Protein AF-A0A4Q3UUV9-F1 (afdb_monomer)

Mean predicted aligned error: 13.99 Å

Foldseek 3Di:
DDDDDDDDDDDDDDDDDDDDDPPDPPCPVQQDWFAFAKDKDKQAAADPPDPLLASSLFQKKKKWQQLWASRRHIQIDIGGDDPVGRHIDMDMDTRHGTTGQPGFKMKMWTANDHPNDHDTSDMDMFTWHRDPSHTCSVDPDDDDDDD

Sequence (147 aa):
MRAFFLLIVAMALILSGCGGGGGGGGGSTPPTTVDGATFEVVWPARTRAGIDHGLTSAQSLSVRLIKADAQGADIIVQVDRDAARDEAYTSTHRIAEPVLVSFNALTATFYAEPSGGGAIVGTASASVNVANGKLNLASLVINGK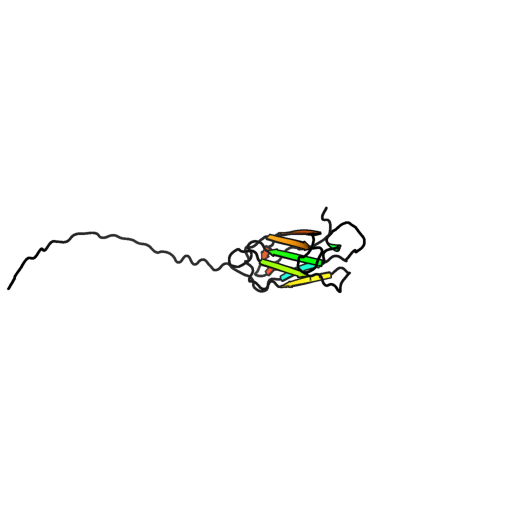VK

Radius of gyration: 30.29 Å; Cα contacts (8 Å, |Δi|>4): 276; chains: 1; bounding box: 105×33×63 Å

Structure (mmCIF, N/CA/C/O backbone):
data_AF-A0A4Q3UUV9-F1
#
_entry.id   AF-A0A4Q3UUV9-F1
#
loop_
_atom_site.group_PDB
_atom_site.id
_atom_site.type_symbol
_atom_site.label_atom_id
_atom_site.label_alt_id
_atom_site.label_comp_id
_atom_site.label_asym_id
_atom_site.label_entity_id
_atom_site.label_seq_id
_atom_site.pdbx_PDB_ins_code
_atom_site.Cartn_x
_atom_site.Cartn_y
_atom_site.Cartn_z
_atom_site.occupancy
_atom_site.B_iso_or_equiv
_atom_site.auth_seq_id
_atom_site.auth_comp_id
_atom_site.auth_asym_id
_atom_site.auth_atom_id
_atom_site.pdbx_PDB_model_num
ATOM 1 N N . MET A 1 1 ? -86.097 -17.699 23.423 1.00 41.06 1 MET A N 1
ATOM 2 C CA . MET A 1 1 ? -85.954 -19.022 24.072 1.00 41.06 1 MET A CA 1
ATOM 3 C C . MET A 1 1 ? -84.466 -19.297 24.276 1.00 41.06 1 MET A C 1
ATOM 5 O O . MET A 1 1 ? -83.742 -19.123 23.306 1.00 41.06 1 MET A O 1
ATOM 9 N N . ARG A 1 2 ? -84.073 -19.736 25.494 1.00 38.56 2 ARG A N 1
ATOM 10 C CA . ARG A 1 2 ? -82.717 -20.120 25.995 1.00 38.56 2 ARG A CA 1
ATOM 11 C C . ARG A 1 2 ? -81.783 -18.922 26.286 1.00 38.56 2 ARG A C 1
ATOM 13 O O . ARG A 1 2 ? -81.341 -18.295 25.341 1.00 38.56 2 ARG A O 1
ATOM 20 N N . ALA A 1 3 ? -81.537 -18.407 27.501 1.00 42.25 3 ALA A N 1
ATOM 21 C CA . ALA A 1 3 ? -81.319 -18.918 28.873 1.00 42.25 3 ALA A CA 1
ATOM 22 C C . ALA A 1 3 ? -79.981 -19.663 29.092 1.00 42.25 3 ALA A C 1
ATOM 24 O O . ALA A 1 3 ? -79.882 -20.794 28.632 1.00 42.25 3 ALA A O 1
ATOM 25 N N . PHE A 1 4 ? -79.018 -19.029 29.799 1.00 45.31 4 PHE A N 1
ATOM 26 C CA . PHE A 1 4 ? -78.094 -19.557 30.849 1.00 45.31 4 PHE A CA 1
ATOM 27 C C . PHE A 1 4 ? -77.009 -18.478 31.162 1.00 45.31 4 PHE A C 1
ATOM 29 O O . PHE A 1 4 ? -76.343 -18.062 30.224 1.00 45.31 4 PHE A O 1
ATOM 36 N N . PHE A 1 5 ? -76.892 -17.771 32.302 1.00 44.03 5 PHE A N 1
ATOM 37 C CA . PHE A 1 5 ? -76.647 -18.070 33.738 1.00 44.03 5 PHE A CA 1
ATOM 38 C C . PHE A 1 5 ? -75.177 -18.389 34.143 1.00 44.03 5 PHE A C 1
ATOM 40 O O . PHE A 1 5 ? -74.568 -19.271 33.553 1.00 44.03 5 PHE A O 1
ATOM 47 N N . LEU A 1 6 ? -74.720 -17.716 35.228 1.00 45.22 6 LEU A N 1
ATOM 48 C CA . LEU A 1 6 ? -73.500 -17.871 36.080 1.00 45.22 6 LEU A CA 1
ATOM 49 C C . LEU A 1 6 ? -72.158 -17.323 35.537 1.00 45.22 6 LEU A C 1
ATOM 51 O O . LEU A 1 6 ? -71.695 -17.769 34.500 1.00 45.22 6 LEU A O 1
ATOM 55 N N . LEU A 1 7 ? -71.480 -16.306 36.105 1.00 43.31 7 LEU A N 1
ATOM 56 C CA . LEU A 1 7 ? -71.066 -15.949 37.488 1.00 43.31 7 LEU A CA 1
ATOM 57 C C . LEU A 1 7 ? -70.007 -16.890 38.101 1.00 43.31 7 LEU A C 1
ATOM 59 O O . LEU A 1 7 ? -70.383 -17.871 38.731 1.00 43.31 7 LEU A O 1
ATOM 63 N N . ILE A 1 8 ? -68.714 -16.520 38.028 1.00 54.69 8 ILE A N 1
ATOM 64 C CA . ILE A 1 8 ? -67.692 -16.859 39.042 1.00 54.69 8 ILE A CA 1
ATOM 65 C C . ILE A 1 8 ? -66.773 -15.648 39.276 1.00 54.69 8 ILE A C 1
ATOM 67 O O . ILE A 1 8 ? -66.116 -15.143 38.370 1.00 54.69 8 ILE A O 1
ATOM 71 N N . VAL A 1 9 ? -66.758 -15.213 40.534 1.00 49.12 9 VAL A N 1
ATOM 72 C CA . VAL A 1 9 ? -65.850 -14.264 41.184 1.00 49.12 9 VAL A CA 1
ATOM 73 C C . VAL A 1 9 ? -64.762 -15.077 41.898 1.00 49.12 9 VAL A C 1
ATOM 75 O O . VAL A 1 9 ? -65.119 -16.005 42.616 1.00 49.12 9 VAL A O 1
ATOM 78 N N . ALA A 1 10 ? -63.479 -14.718 41.760 1.00 48.31 10 ALA A N 1
ATOM 79 C CA . ALA A 1 10 ? -62.408 -14.977 42.745 1.00 48.31 10 ALA A CA 1
ATOM 80 C C . ALA A 1 10 ? -61.136 -14.196 42.328 1.00 48.31 10 ALA A C 1
ATOM 82 O O . ALA A 1 10 ? -60.590 -14.442 41.260 1.00 48.31 10 ALA A O 1
ATOM 83 N N . MET A 1 11 ? -60.776 -13.095 43.001 1.00 43.00 11 MET A N 1
ATOM 84 C CA . MET A 1 11 ? -59.892 -13.054 44.187 1.00 43.00 11 MET A CA 1
ATOM 85 C C . MET A 1 11 ? -58.419 -13.297 43.793 1.00 43.00 11 MET A C 1
ATOM 87 O O . MET A 1 11 ? -58.014 -14.422 43.549 1.00 43.00 11 MET A O 1
ATOM 91 N N . ALA A 1 12 ? -57.678 -12.238 43.447 1.00 50.25 12 ALA A N 1
ATOM 92 C CA . ALA A 1 12 ? -56.790 -11.476 44.342 1.00 50.25 12 ALA A CA 1
ATOM 93 C C . ALA A 1 12 ? -55.620 -12.308 44.894 1.00 50.25 12 ALA A C 1
ATOM 95 O O . ALA A 1 12 ? -55.881 -13.260 45.614 1.00 50.25 12 ALA A O 1
ATOM 96 N N . LEU A 1 13 ? -54.371 -11.893 44.609 1.00 45.25 13 LEU A N 1
ATOM 97 C CA . LEU A 1 13 ? -53.234 -11.772 45.549 1.00 45.25 13 LEU A CA 1
ATOM 98 C C . LEU A 1 13 ? -51.863 -11.802 44.828 1.00 45.25 13 LEU A C 1
ATOM 100 O O . LEU A 1 13 ? -51.491 -12.796 44.223 1.00 45.25 13 LEU A O 1
ATOM 104 N N . ILE A 1 14 ? -51.114 -10.708 45.037 1.00 48.84 14 ILE A N 1
ATOM 105 C CA . ILE A 1 14 ? -49.658 -10.635 45.279 1.00 48.84 14 ILE A CA 1
ATOM 106 C C . ILE A 1 14 ? -48.728 -10.932 44.087 1.00 48.84 14 ILE A C 1
ATOM 108 O O . ILE A 1 14 ? -48.626 -12.057 43.631 1.00 48.84 14 ILE A O 1
ATOM 112 N N . LEU A 1 15 ? -47.945 -9.930 43.667 1.00 48.72 15 LEU A N 1
ATOM 113 C CA . LEU A 1 15 ? -46.485 -9.927 43.860 1.00 48.72 15 LEU A CA 1
ATOM 114 C C . LEU A 1 15 ? -45.885 -8.585 43.407 1.00 48.72 15 LEU A C 1
ATOM 116 O O . LEU A 1 15 ? -45.765 -8.272 42.228 1.00 48.72 15 LEU A O 1
ATOM 120 N N . SER A 1 16 ? -45.474 -7.802 44.396 1.00 57.06 16 SER A N 1
ATOM 121 C CA . SER A 1 16 ? -44.405 -6.819 44.295 1.00 57.06 16 SER A CA 1
ATOM 122 C C . SER A 1 16 ? -43.086 -7.489 43.884 1.00 57.06 16 SER A C 1
ATOM 124 O O . SER A 1 16 ? -42.598 -8.368 44.589 1.00 57.06 16 SER A O 1
ATOM 126 N N . GLY A 1 17 ? -42.482 -7.008 42.800 1.00 45.38 17 GLY A N 1
ATOM 127 C CA . GLY A 1 17 ? -41.055 -7.122 42.477 1.00 45.38 17 GLY A CA 1
ATOM 128 C C . GLY A 1 17 ? -40.735 -5.941 41.560 1.00 45.38 17 GLY A C 1
ATOM 129 O O . GLY A 1 17 ? -41.347 -5.809 40.510 1.00 45.38 17 GLY A O 1
ATOM 130 N N . CYS A 1 18 ? -40.045 -4.892 42.009 1.00 57.44 18 CYS A N 1
ATOM 131 C CA . CYS A 1 18 ? -38.600 -4.821 42.246 1.00 57.44 18 CYS A CA 1
ATOM 132 C C . CYS A 1 18 ? -37.794 -5.365 41.056 1.00 57.44 18 CYS A C 1
ATOM 134 O O . CYS A 1 18 ? -37.752 -6.567 40.820 1.00 57.44 18 CYS A O 1
ATOM 136 N N . GLY A 1 19 ? -37.170 -4.444 40.326 1.00 47.72 19 GLY A N 1
ATOM 137 C CA . GLY A 1 19 ? -36.360 -4.682 39.134 1.00 47.72 19 GLY A CA 1
ATOM 138 C C . GLY A 1 19 ? -36.458 -3.439 38.246 1.00 47.72 19 GLY A C 1
ATOM 139 O O . GLY A 1 19 ? -37.313 -3.368 37.380 1.00 47.72 19 GLY A O 1
ATOM 140 N N . GLY A 1 20 ? -35.720 -2.354 38.485 1.00 46.62 20 GLY A N 1
ATOM 141 C CA . GLY A 1 20 ? -34.306 -2.391 38.832 1.00 46.62 20 GLY A CA 1
ATOM 142 C C . GLY A 1 20 ? -33.558 -2.938 37.623 1.00 46.62 20 GLY A C 1
ATOM 143 O O . GLY A 1 20 ? -33.338 -4.137 37.526 1.00 46.62 20 GLY A O 1
ATOM 144 N N . GLY A 1 21 ? -33.250 -2.068 36.669 1.00 47.66 21 GLY A N 1
ATOM 145 C CA . GLY A 1 21 ? -32.626 -2.477 35.420 1.00 47.66 21 GLY A CA 1
ATOM 146 C C . GLY A 1 21 ? -32.320 -1.282 34.544 1.00 47.66 21 GLY A C 1
ATOM 147 O O . GLY A 1 21 ? -32.841 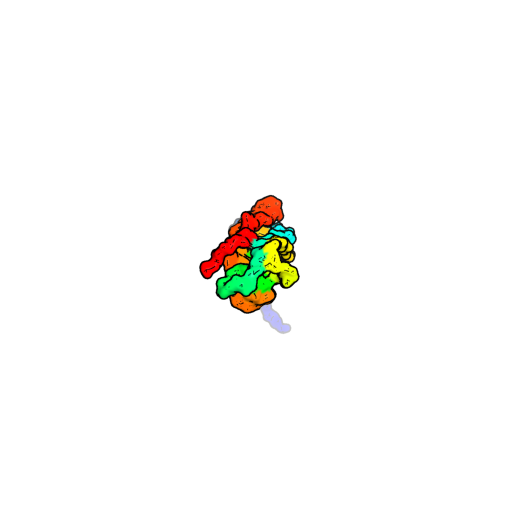-1.172 33.440 1.00 47.66 21 GLY A O 1
ATOM 148 N N . GLY A 1 22 ? -31.501 -0.364 35.064 1.00 49.03 22 GLY A N 1
ATOM 149 C CA . GLY A 1 22 ? -30.789 0.589 34.228 1.00 49.03 22 GLY A CA 1
ATOM 150 C C . GLY A 1 22 ? -29.923 -0.190 33.245 1.00 49.03 22 GLY A C 1
ATOM 151 O O . GLY A 1 22 ? -28.824 -0.619 33.577 1.00 49.03 22 GLY A O 1
ATOM 152 N N . GLY A 1 23 ? -30.441 -0.408 32.042 1.00 44.22 23 GLY A N 1
ATOM 153 C CA . GLY A 1 23 ? -29.643 -0.800 30.895 1.00 44.22 23 GLY A CA 1
ATOM 154 C C . GLY A 1 23 ? -28.946 0.452 30.410 1.00 44.22 23 GLY A C 1
ATOM 155 O O . GLY A 1 23 ? -29.513 1.202 29.618 1.00 44.22 23 GLY A O 1
ATOM 156 N N . GLY A 1 24 ? -27.767 0.721 30.976 1.00 45.69 24 GLY A N 1
ATOM 157 C CA . GLY A 1 24 ? -26.905 1.802 30.534 1.00 45.69 24 GLY A CA 1
ATOM 158 C C . GLY A 1 24 ? -26.791 1.753 29.021 1.00 45.69 24 GLY A C 1
ATOM 159 O O . GLY A 1 24 ? -26.561 0.687 28.447 1.00 45.69 24 GLY A O 1
ATOM 160 N N . GLY A 1 25 ? -26.994 2.909 28.391 1.00 43.69 25 GLY A N 1
ATOM 161 C CA . GLY A 1 25 ? -26.615 3.108 27.010 1.00 43.69 25 GLY A CA 1
ATOM 162 C C . GLY A 1 25 ? -25.158 2.701 26.891 1.00 43.69 25 GLY A C 1
ATOM 163 O O . GLY A 1 25 ? -24.264 3.447 27.286 1.00 43.69 25 GLY A O 1
ATOM 164 N N . GLY A 1 26 ? -24.933 1.494 26.377 1.00 44.34 26 GLY A N 1
ATOM 165 C CA . GLY A 1 26 ? -23.686 1.120 25.752 1.00 44.34 26 GLY A CA 1
ATOM 166 C C . GLY A 1 26 ? -23.584 1.995 24.522 1.00 44.34 26 GLY A C 1
ATOM 167 O O . GLY A 1 26 ? -23.876 1.555 23.417 1.00 44.34 26 GLY A O 1
ATOM 168 N N . GLY A 1 27 ? -23.256 3.270 24.737 1.00 43.38 27 GLY A N 1
ATOM 169 C CA . GLY A 1 27 ? -22.677 4.104 23.717 1.00 43.38 27 GLY A CA 1
ATOM 170 C C . GLY A 1 27 ? -21.387 3.402 23.359 1.00 43.38 27 GLY A C 1
ATOM 171 O O . GLY A 1 27 ? -20.356 3.626 23.983 1.00 43.38 27 GLY A O 1
ATOM 172 N N . SER A 1 28 ? -21.467 2.478 22.407 1.00 53.94 28 SER A N 1
ATOM 173 C CA . SER A 1 28 ? -20.333 2.128 21.585 1.00 53.94 28 SER A CA 1
ATOM 174 C C . SER A 1 28 ? -19.930 3.446 20.957 1.00 53.94 28 SER A C 1
ATOM 176 O O . SER A 1 28 ? -20.541 3.878 19.978 1.00 53.94 28 SER A O 1
ATOM 178 N N . THR A 1 29 ? -19.004 4.148 21.616 1.00 60.50 29 THR A N 1
ATOM 179 C CA . THR A 1 29 ? -18.345 5.313 21.048 1.00 60.50 29 THR A CA 1
ATOM 180 C C . THR A 1 29 ? -17.954 4.885 19.644 1.00 60.50 29 THR A C 1
ATOM 182 O O . THR A 1 29 ? -17.260 3.867 19.524 1.00 60.50 29 THR A O 1
ATOM 185 N N . PRO A 1 30 ? -18.474 5.552 18.597 1.00 64.69 30 PRO A N 1
ATOM 186 C CA . PRO A 1 30 ? -18.150 5.183 17.236 1.00 64.69 30 PRO A CA 1
ATOM 187 C C . PRO A 1 30 ? -16.633 5.074 17.127 1.00 64.69 30 PRO A C 1
ATOM 189 O O . PRO A 1 30 ? -15.932 5.929 17.684 1.00 64.69 30 PRO A O 1
ATOM 192 N N . PRO A 1 31 ? -16.116 4.004 16.510 1.00 72.19 31 PRO A N 1
ATOM 193 C CA . PRO A 1 31 ? -14.685 3.826 16.428 1.00 72.19 31 PRO A CA 1
ATOM 194 C C . PRO A 1 31 ? -14.068 5.056 15.755 1.00 72.19 31 PRO A C 1
ATOM 196 O O . PRO A 1 31 ? -14.543 5.514 14.718 1.00 72.19 31 PRO A O 1
ATOM 199 N N . THR A 1 32 ? -13.047 5.632 16.387 1.00 83.44 32 THR A N 1
ATOM 200 C CA . THR A 1 32 ? -12.423 6.863 15.900 1.00 83.44 32 THR A CA 1
ATOM 201 C C . THR A 1 32 ? -11.702 6.587 14.585 1.00 83.44 32 THR A C 1
ATOM 203 O O . THR A 1 32 ? -10.827 5.719 14.524 1.00 83.44 32 THR A O 1
ATOM 206 N N . THR A 1 33 ? -12.036 7.351 13.548 1.00 83.38 33 THR A N 1
ATOM 207 C CA . THR A 1 33 ? -11.415 7.273 12.223 1.00 83.38 33 THR A CA 1
ATOM 208 C C . THR A 1 33 ? -10.702 8.571 11.853 1.00 83.38 33 THR A C 1
ATOM 210 O O . THR A 1 33 ? -10.960 9.634 12.42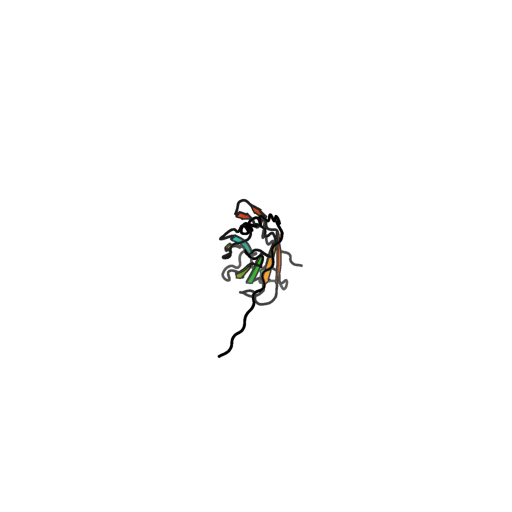0 1.00 83.38 33 THR A O 1
ATOM 213 N N . VAL A 1 34 ? -9.791 8.476 10.889 1.00 81.81 34 VAL A N 1
ATOM 214 C CA . VAL A 1 34 ? -9.123 9.597 10.226 1.00 81.81 34 VAL A CA 1
ATOM 215 C C . VAL A 1 34 ? -9.509 9.576 8.755 1.00 81.81 34 VAL A C 1
ATOM 217 O O . VAL A 1 34 ? -9.306 8.573 8.071 1.00 81.81 34 VAL A O 1
ATOM 220 N N . ASP A 1 35 ? -10.026 10.699 8.267 1.00 83.44 35 ASP A N 1
ATOM 221 C CA . ASP A 1 35 ? -10.358 10.873 6.857 1.00 83.44 35 ASP A CA 1
ATOM 222 C C . ASP A 1 35 ? -9.153 11.360 6.057 1.00 83.44 35 ASP A C 1
ATOM 224 O O . ASP A 1 35 ? -8.355 12.180 6.517 1.00 83.44 35 ASP A O 1
ATOM 228 N N . GLY A 1 36 ? -9.045 10.893 4.811 1.00 74.62 36 GLY A N 1
ATOM 229 C CA . GLY A 1 36 ? -8.010 11.353 3.890 1.00 74.62 36 GLY A CA 1
ATOM 230 C C . GLY A 1 36 ? -6.593 11.034 4.353 1.00 74.62 36 GLY A C 1
ATOM 231 O O . GLY A 1 36 ? -5.676 11.806 4.069 1.00 74.62 36 GLY A O 1
ATOM 232 N N . ALA A 1 37 ? -6.420 9.916 5.058 1.00 78.50 37 ALA A N 1
ATOM 233 C CA . ALA A 1 37 ? -5.107 9.409 5.410 1.00 78.50 37 ALA A CA 1
ATOM 234 C C . ALA A 1 37 ? -4.245 9.227 4.148 1.00 78.50 37 ALA A C 1
ATOM 236 O O . ALA A 1 37 ? -4.755 8.929 3.067 1.00 78.50 37 ALA A O 1
ATOM 237 N N . THR A 1 38 ? -2.936 9.435 4.271 1.00 77.88 38 THR A N 1
ATOM 238 C CA . THR A 1 38 ? -2.004 9.321 3.144 1.00 77.88 38 THR A CA 1
ATOM 239 C C . THR A 1 38 ? -0.862 8.376 3.471 1.00 77.88 38 THR A C 1
ATOM 241 O O . THR A 1 38 ? -0.526 8.168 4.638 1.00 77.88 38 THR A O 1
ATOM 244 N N . PHE A 1 39 ? -0.275 7.797 2.429 1.00 76.31 39 PHE A N 1
ATOM 245 C CA . PHE A 1 39 ? 0.934 6.996 2.518 1.00 76.31 39 PHE A CA 1
ATOM 246 C C . PHE A 1 39 ? 1.899 7.331 1.398 1.00 76.31 39 PHE A C 1
ATOM 248 O O . PHE A 1 39 ? 1.497 7.784 0.328 1.00 76.31 39 PHE A O 1
ATOM 255 N N . GLU A 1 40 ? 3.177 7.085 1.647 1.00 79.19 40 GLU A N 1
ATOM 256 C CA . GLU A 1 40 ? 4.228 7.269 0.659 1.00 79.19 40 GLU A CA 1
ATOM 257 C C . GLU A 1 40 ? 4.772 5.921 0.202 1.00 79.19 40 GLU A C 1
ATOM 259 O O . GLU A 1 40 ? 4.906 4.977 0.982 1.00 79.19 40 GLU A O 1
ATOM 264 N N . VAL A 1 41 ? 5.096 5.849 -1.083 1.00 79.56 41 VAL A N 1
ATOM 265 C CA . VAL A 1 41 ? 5.776 4.718 -1.705 1.00 79.56 41 VAL A CA 1
ATOM 266 C C . VAL A 1 41 ? 7.057 5.232 -2.330 1.00 79.56 41 VAL A C 1
ATOM 268 O O . VAL A 1 41 ? 7.011 6.092 -3.212 1.00 79.56 41 VAL A O 1
ATOM 271 N N . VAL A 1 42 ? 8.184 4.667 -1.905 1.00 82.25 42 VAL A N 1
ATOM 272 C CA . VAL A 1 42 ? 9.494 4.903 -2.515 1.00 82.25 42 VAL A CA 1
ATOM 273 C C . VAL A 1 42 ? 9.723 3.868 -3.613 1.00 82.25 42 VAL A C 1
ATOM 275 O O . VAL A 1 42 ? 9.914 2.685 -3.335 1.00 82.25 42 VAL A O 1
ATOM 278 N N . TRP A 1 43 ? 9.710 4.308 -4.867 1.00 82.44 43 TRP A N 1
ATOM 279 C CA . TRP A 1 43 ? 10.006 3.478 -6.028 1.00 82.44 43 TRP A CA 1
ATOM 280 C C . TRP A 1 43 ? 11.506 3.533 -6.341 1.00 82.44 43 TRP A C 1
ATOM 282 O O . TRP A 1 43 ? 12.026 4.619 -6.610 1.00 82.44 43 TRP A O 1
ATOM 292 N N . PRO A 1 44 ? 12.228 2.397 -6.343 1.00 80.19 44 PRO A N 1
ATOM 293 C CA . PRO A 1 44 ? 13.627 2.371 -6.759 1.00 80.19 44 PRO A CA 1
ATOM 294 C C . PRO A 1 44 ? 13.731 2.538 -8.276 1.00 80.19 44 PRO A C 1
ATOM 296 O O . PRO A 1 44 ? 12.805 2.168 -8.998 1.00 80.19 44 PRO A O 1
ATOM 299 N N . ALA A 1 45 ? 14.869 3.021 -8.777 1.00 83.31 45 ALA A N 1
ATOM 300 C CA . ALA A 1 45 ? 15.119 3.088 -10.218 1.00 83.31 45 ALA A CA 1
ATOM 301 C C . ALA A 1 45 ? 14.923 1.711 -10.887 1.00 83.31 45 ALA A C 1
ATOM 303 O O . ALA A 1 45 ? 15.276 0.674 -10.317 1.00 83.31 45 ALA A O 1
ATOM 304 N N . ARG A 1 46 ? 14.338 1.686 -12.088 1.00 80.19 46 ARG A N 1
ATOM 305 C CA . ARG A 1 46 ? 14.121 0.454 -12.851 1.00 80.19 46 ARG A CA 1
ATOM 306 C C . ARG A 1 46 ? 15.444 -0.054 -13.388 1.00 80.19 46 ARG A C 1
ATOM 308 O O . ARG A 1 46 ? 16.129 0.621 -14.149 1.00 80.19 46 ARG A O 1
ATOM 315 N N . THR A 1 47 ? 15.755 -1.299 -13.069 1.00 70.19 47 THR A N 1
ATOM 316 C CA . THR A 1 47 ? 16.814 -2.045 -13.736 1.00 70.19 47 THR A CA 1
ATOM 317 C C . THR A 1 47 ? 16.146 -3.107 -14.598 1.00 70.19 47 THR A C 1
ATOM 319 O O . THR A 1 47 ? 15.596 -4.080 -14.098 1.00 70.19 47 THR A O 1
ATOM 322 N N . ARG A 1 48 ? 16.170 -2.917 -15.923 1.00 62.44 48 ARG A N 1
ATOM 323 C CA . ARG A 1 48 ? 15.758 -3.963 -16.881 1.00 62.44 48 ARG A CA 1
ATOM 324 C C . ARG A 1 48 ? 16.832 -5.047 -17.058 1.00 62.44 48 ARG A C 1
ATOM 326 O O . ARG A 1 48 ? 16.610 -6.022 -17.765 1.00 62.44 48 ARG A O 1
ATOM 333 N N . ALA A 1 49 ? 18.004 -4.856 -16.448 1.00 48.81 49 ALA A N 1
ATOM 334 C CA . ALA A 1 49 ? 19.147 -5.752 -16.528 1.00 48.81 49 ALA A CA 1
ATOM 335 C C . ALA A 1 49 ? 19.218 -6.627 -15.266 1.00 48.81 49 ALA A C 1
ATOM 337 O O . ALA A 1 49 ? 19.709 -6.182 -14.231 1.00 48.81 49 ALA A O 1
ATOM 338 N N . GLY A 1 50 ? 18.709 -7.857 -15.356 1.00 51.22 50 GLY A N 1
ATOM 339 C CA . GLY A 1 50 ? 18.832 -8.879 -14.311 1.00 51.22 50 GLY A CA 1
ATOM 340 C C . GLY A 1 50 ? 17.632 -9.827 -14.257 1.00 51.22 50 GLY A C 1
ATOM 341 O O . GLY A 1 50 ? 16.497 -9.397 -14.423 1.00 51.22 50 GLY A O 1
ATOM 342 N N . ILE A 1 51 ? 17.900 -11.116 -14.031 1.00 46.94 51 ILE A N 1
ATOM 343 C CA . ILE A 1 51 ? 16.896 -12.182 -13.825 1.00 46.94 51 ILE A CA 1
ATOM 344 C C . ILE A 1 51 ? 16.418 -12.190 -12.354 1.00 46.94 51 ILE A C 1
ATOM 346 O O . ILE A 1 51 ? 15.495 -12.909 -11.988 1.00 46.94 51 ILE A O 1
ATOM 350 N N . ASP A 1 52 ? 17.021 -11.357 -11.500 1.00 46.69 52 ASP A N 1
ATOM 351 C CA . ASP A 1 52 ? 16.545 -11.129 -10.140 1.00 46.69 52 ASP A CA 1
ATOM 352 C C . ASP A 1 52 ? 15.292 -10.250 -10.192 1.00 46.69 52 ASP A C 1
ATOM 354 O O . ASP A 1 52 ? 15.356 -9.026 -10.329 1.00 46.69 52 ASP A O 1
ATOM 358 N N . HIS A 1 53 ? 14.138 -10.911 -10.094 1.00 53.00 53 HIS A N 1
ATOM 359 C CA . HIS A 1 53 ? 12.782 -10.361 -10.051 1.00 53.00 53 HIS A CA 1
ATOM 360 C C . HIS A 1 53 ? 12.506 -9.553 -8.769 1.00 53.00 53 HIS A C 1
ATOM 362 O O . HIS A 1 53 ? 11.507 -9.765 -8.090 1.00 53.00 53 HIS A O 1
ATOM 368 N N . GLY A 1 54 ? 13.407 -8.644 -8.402 1.00 62.69 54 GLY A N 1
ATOM 369 C CA . GLY A 1 54 ? 13.239 -7.753 -7.264 1.00 62.69 54 GLY A CA 1
ATOM 370 C C . GLY A 1 54 ? 12.278 -6.600 -7.559 1.00 62.69 54 GLY A C 1
ATOM 371 O O . GLY A 1 54 ? 11.733 -6.443 -8.653 1.00 62.69 54 GLY A O 1
ATOM 372 N N . LEU A 1 55 ? 12.135 -5.712 -6.580 1.00 71.94 55 LEU A N 1
ATOM 373 C CA . LEU A 1 55 ? 11.255 -4.535 -6.619 1.00 71.94 55 LEU A CA 1
ATOM 374 C C . LEU A 1 55 ? 11.541 -3.550 -7.769 1.00 71.94 55 LEU A C 1
ATOM 376 O O . LEU A 1 55 ? 10.686 -2.739 -8.112 1.00 71.94 55 LEU A O 1
ATOM 380 N N . THR A 1 56 ? 12.716 -3.618 -8.397 1.00 76.19 56 THR A N 1
ATOM 381 C CA . THR A 1 56 ? 13.055 -2.815 -9.585 1.00 76.19 56 THR A CA 1
ATOM 382 C C . THR A 1 56 ? 12.276 -3.240 -10.833 1.00 76.19 56 THR A C 1
ATOM 384 O O . THR A 1 56 ? 12.115 -2.438 -11.757 1.00 76.19 56 THR A O 1
ATOM 387 N N . SER A 1 57 ? 11.755 -4.472 -10.846 1.00 79.25 57 SER A N 1
ATOM 388 C CA . SER A 1 57 ? 10.886 -5.010 -11.897 1.00 79.25 57 SER A CA 1
ATOM 389 C C . SER A 1 57 ? 9.395 -4.746 -11.654 1.00 79.25 57 SER A C 1
ATOM 391 O O . SER A 1 57 ? 8.597 -4.922 -12.572 1.00 79.25 57 SER A O 1
ATOM 393 N N . ALA A 1 58 ? 9.018 -4.281 -10.455 1.00 86.56 58 ALA A N 1
ATOM 394 C CA . ALA A 1 58 ? 7.627 -4.033 -10.098 1.00 86.56 58 ALA A CA 1
ATOM 395 C C . ALA A 1 58 ? 7.010 -2.915 -10.951 1.00 86.56 58 ALA A C 1
ATOM 397 O O . ALA A 1 58 ? 7.588 -1.831 -11.095 1.00 86.56 58 ALA A O 1
ATOM 398 N N . GLN A 1 59 ? 5.818 -3.184 -11.482 1.00 89.31 59 GLN A N 1
ATOM 399 C CA . GLN A 1 59 ? 5.010 -2.233 -12.252 1.00 89.31 59 GLN A CA 1
ATOM 400 C C . GLN A 1 59 ? 3.752 -1.788 -11.502 1.00 89.31 59 GLN A C 1
ATOM 402 O O . GLN A 1 59 ? 3.158 -0.774 -11.855 1.00 89.31 59 GLN A O 1
ATOM 407 N N . SER A 1 60 ? 3.375 -2.494 -10.439 1.00 91.50 60 SER A N 1
ATOM 408 C CA . SER A 1 60 ? 2.324 -2.063 -9.524 1.00 91.50 60 SER A CA 1
ATOM 409 C C . SER A 1 60 ? 2.536 -2.636 -8.127 1.00 91.50 60 SER A C 1
ATOM 411 O O . SER A 1 60 ? 3.382 -3.512 -7.910 1.00 91.50 60 SER A O 1
ATOM 413 N N . LEU A 1 61 ? 1.774 -2.126 -7.166 1.00 90.31 61 LEU A N 1
ATOM 414 C CA . LEU A 1 61 ? 1.681 -2.674 -5.826 1.00 90.31 61 LEU A CA 1
ATOM 415 C C . LEU A 1 61 ? 0.251 -2.593 -5.290 1.00 90.31 61 LEU A C 1
ATOM 417 O O . LEU A 1 61 ? -0.519 -1.708 -5.654 1.00 90.31 61 LEU A O 1
ATOM 421 N N . SER A 1 62 ? -0.066 -3.495 -4.371 1.00 92.69 62 SER A N 1
ATOM 422 C CA . SER A 1 62 ? -1.283 -3.481 -3.568 1.00 92.69 62 SER A CA 1
ATOM 423 C C . SER A 1 62 ? -0.907 -3.243 -2.113 1.00 92.69 62 SER A C 1
ATOM 425 O O . SER A 1 62 ? -0.183 -4.052 -1.528 1.00 92.69 62 SER A O 1
ATOM 427 N N . VAL A 1 63 ? -1.374 -2.140 -1.534 1.00 90.25 63 VAL A N 1
ATOM 428 C CA . VAL A 1 63 ? -1.261 -1.855 -0.104 1.00 90.25 63 VAL A CA 1
ATOM 429 C C . VAL A 1 63 ? -2.532 -2.313 0.586 1.00 90.25 63 VAL A C 1
ATOM 431 O O . VAL A 1 63 ? -3.609 -1.820 0.284 1.00 90.25 63 VAL A O 1
ATOM 434 N N . ARG A 1 64 ? -2.412 -3.207 1.557 1.00 91.69 64 ARG A N 1
ATOM 435 C CA . ARG A 1 64 ? -3.511 -3.650 2.410 1.00 91.69 64 ARG A CA 1
ATOM 436 C C . ARG A 1 64 ? -3.280 -3.169 3.833 1.00 91.69 64 ARG A C 1
ATOM 438 O O . ARG A 1 64 ? -2.323 -3.597 4.483 1.00 91.69 64 ARG A O 1
ATOM 445 N N . LEU A 1 65 ? -4.168 -2.308 4.313 1.00 89.94 65 LEU A N 1
ATOM 446 C CA . LEU A 1 65 ? -4.273 -1.930 5.715 1.00 89.94 65 LEU A CA 1
ATOM 447 C C . LEU A 1 65 ? -5.185 -2.952 6.392 1.00 89.94 65 LEU A C 1
ATOM 449 O O . LEU A 1 65 ? -6.350 -3.097 6.022 1.00 89.94 65 LEU A O 1
ATOM 453 N N . ILE A 1 66 ? -4.638 -3.692 7.351 1.00 89.25 66 ILE A N 1
ATOM 454 C CA . ILE A 1 66 ? -5.331 -4.833 7.947 1.00 89.25 66 ILE A CA 1
ATOM 455 C C . ILE A 1 66 ? -6.336 -4.330 8.983 1.00 89.25 66 ILE A C 1
ATOM 457 O O . ILE A 1 66 ? -5.944 -3.639 9.925 1.00 89.25 66 ILE A O 1
ATOM 461 N N . LYS A 1 67 ? -7.606 -4.726 8.832 1.00 90.94 67 LYS A N 1
ATOM 462 C CA . LYS A 1 67 ? -8.722 -4.382 9.729 1.00 90.94 67 LYS A CA 1
ATOM 463 C C . LYS A 1 67 ? -8.808 -2.883 10.019 1.00 90.94 67 LYS A C 1
ATOM 465 O O . LYS A 1 67 ? -8.878 -2.469 11.175 1.00 90.94 67 LYS A O 1
ATOM 470 N N . ALA A 1 68 ? -8.705 -2.083 8.968 1.00 88.31 68 ALA A N 1
ATOM 471 C CA . ALA A 1 68 ? -8.487 -0.652 9.057 1.00 88.31 68 ALA A CA 1
ATOM 472 C C . ALA A 1 68 ? -9.713 0.198 8.715 1.00 88.31 68 ALA A C 1
ATOM 474 O O . ALA A 1 68 ? -9.681 1.389 9.006 1.00 88.31 68 ALA A O 1
ATOM 475 N N . ASP A 1 69 ? -10.777 -0.359 8.131 1.00 89.31 69 ASP A N 1
ATOM 476 C CA . ASP A 1 69 ? -12.026 0.389 7.942 1.00 89.31 69 ASP A CA 1
ATOM 477 C C . ASP A 1 69 ? -12.848 0.480 9.237 1.00 89.31 69 ASP A C 1
ATOM 479 O O . ASP A 1 69 ? -12.588 -0.223 10.214 1.00 89.31 69 ASP A O 1
ATOM 483 N N . ALA A 1 70 ? -13.879 1.329 9.248 1.00 84.00 70 ALA A N 1
ATOM 484 C CA . ALA A 1 70 ? -14.732 1.549 10.419 1.00 84.00 70 ALA A CA 1
ATOM 485 C C . ALA A 1 70 ? -15.458 0.284 10.933 1.00 84.00 70 ALA A C 1
ATOM 487 O O . ALA A 1 70 ? -15.944 0.272 12.065 1.00 84.00 70 ALA A O 1
ATOM 488 N N . GLN A 1 71 ? -15.545 -0.769 10.119 1.00 87.31 71 GLN A N 1
ATOM 489 C CA . GLN A 1 71 ? -16.167 -2.055 10.424 1.00 87.31 71 GLN A CA 1
ATOM 490 C C . GLN A 1 71 ? -15.134 -3.133 10.803 1.00 87.31 71 GLN A C 1
ATOM 492 O O . GLN A 1 71 ? -15.514 -4.247 11.170 1.00 87.31 71 GLN A O 1
ATOM 497 N N . GLY A 1 72 ? -13.837 -2.813 10.762 1.00 84.94 72 GLY A N 1
ATOM 498 C CA . GLY A 1 72 ? -12.742 -3.741 11.019 1.00 84.94 72 GLY A CA 1
ATOM 499 C C . GLY A 1 72 ? -12.415 -4.668 9.844 1.00 84.94 72 GLY A C 1
ATOM 500 O O . GLY A 1 72 ? -11.771 -5.696 10.061 1.00 84.94 72 GLY A O 1
ATOM 501 N N . ALA A 1 73 ? -12.839 -4.338 8.624 1.00 91.69 73 ALA A N 1
ATOM 502 C CA . ALA A 1 73 ? -12.391 -4.972 7.391 1.00 91.69 73 ALA A CA 1
ATOM 503 C C . ALA A 1 73 ? -11.127 -4.293 6.838 1.00 91.69 73 ALA A C 1
ATOM 505 O O . ALA A 1 73 ? -10.652 -3.268 7.337 1.00 91.69 73 ALA A O 1
ATOM 506 N N . ASP A 1 74 ? -10.513 -4.929 5.845 1.00 93.00 74 ASP A N 1
ATOM 507 C CA . ASP A 1 74 ? -9.276 -4.430 5.259 1.00 93.00 74 ASP A CA 1
ATOM 508 C C . ASP A 1 74 ? -9.551 -3.348 4.223 1.00 93.00 74 ASP A C 1
ATOM 510 O O . ASP A 1 74 ? -10.438 -3.490 3.384 1.00 93.00 74 ASP A O 1
ATOM 514 N N . ILE A 1 75 ? -8.704 -2.324 4.216 1.00 91.62 75 ILE A N 1
ATOM 515 C CA . ILE A 1 75 ? -8.672 -1.339 3.137 1.00 91.62 75 ILE A CA 1
ATOM 516 C C . ILE A 1 75 ? -7.545 -1.735 2.191 1.00 91.62 75 ILE A C 1
ATOM 518 O O . ILE A 1 75 ? -6.408 -1.933 2.626 1.00 91.62 75 ILE A O 1
ATOM 522 N N . ILE A 1 76 ? -7.853 -1.855 0.901 1.00 93.00 76 ILE A N 1
ATOM 523 C CA . ILE A 1 76 ? -6.883 -2.213 -0.135 1.00 93.00 76 ILE A CA 1
ATOM 524 C C . ILE A 1 76 ? -6.751 -1.049 -1.110 1.00 93.00 76 ILE A C 1
ATOM 526 O O . ILE A 1 76 ? -7.725 -0.640 -1.733 1.00 93.00 76 ILE A O 1
ATOM 530 N N . VAL A 1 77 ? -5.528 -0.555 -1.274 1.00 91.44 77 VAL A N 1
ATOM 531 C CA . VAL A 1 77 ? -5.184 0.498 -2.225 1.00 91.44 77 VAL A CA 1
ATOM 532 C C . VAL A 1 77 ? -4.245 -0.070 -3.275 1.00 91.44 77 VAL A C 1
ATOM 534 O O . VAL A 1 77 ? -3.125 -0.481 -2.969 1.00 91.44 77 VAL A O 1
ATOM 537 N N . GLN A 1 78 ? -4.704 -0.081 -4.522 1.00 94.38 78 GLN A N 1
ATOM 538 C CA . GLN A 1 78 ? -3.891 -0.461 -5.668 1.00 94.38 78 GLN A CA 1
ATOM 539 C C . GLN A 1 78 ? -3.174 0.768 -6.224 1.00 94.38 78 GLN A C 1
ATOM 541 O O . GLN A 1 78 ? -3.793 1.808 -6.442 1.00 94.38 78 GLN A O 1
ATOM 546 N N . VAL A 1 79 ? -1.873 0.640 -6.463 1.00 91.38 79 VAL A N 1
ATOM 547 C CA . VAL A 1 79 ? -1.032 1.715 -6.984 1.00 91.38 79 VAL A CA 1
ATOM 548 C C . VAL A 1 79 ? -0.210 1.194 -8.149 1.00 91.38 79 VAL A C 1
ATOM 550 O O . VAL A 1 79 ? 0.594 0.274 -7.995 1.00 91.38 79 VAL A O 1
ATOM 553 N N . ASP A 1 80 ? 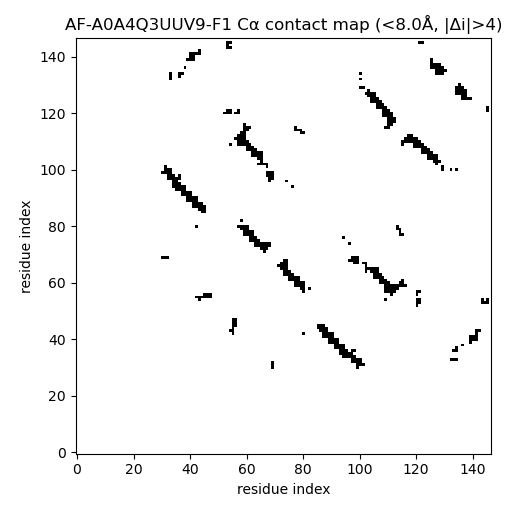-0.358 1.842 -9.297 1.00 93.31 80 ASP A N 1
ATOM 554 C CA . ASP A 1 80 ? 0.492 1.593 -10.451 1.00 93.31 80 ASP A CA 1
ATOM 555 C C . ASP A 1 80 ? 1.732 2.480 -10.408 1.00 93.31 80 ASP A C 1
ATOM 557 O O . ASP A 1 80 ? 1.704 3.639 -9.978 1.00 93.31 80 ASP A O 1
ATOM 561 N N . ARG A 1 81 ? 2.849 1.908 -10.848 1.00 89.94 81 ARG A N 1
ATOM 562 C CA . ARG A 1 81 ? 4.076 2.659 -11.062 1.00 89.94 81 ARG A CA 1
ATOM 563 C C . ARG A 1 81 ? 3.885 3.583 -12.266 1.00 89.94 81 ARG A C 1
ATOM 565 O O . ARG A 1 81 ? 3.276 3.198 -13.261 1.00 89.94 81 ARG A O 1
ATOM 572 N N . ASP A 1 82 ? 4.453 4.781 -12.201 1.00 90.25 82 ASP A N 1
ATOM 573 C CA . ASP A 1 82 ? 4.466 5.706 -13.330 1.00 90.25 82 ASP A CA 1
ATOM 574 C C . ASP A 1 82 ? 5.344 5.126 -14.448 1.00 90.25 82 ASP A C 1
ATOM 576 O O . ASP A 1 82 ? 6.559 4.978 -14.298 1.00 90.25 82 ASP A O 1
ATOM 580 N N . ALA A 1 83 ? 4.716 4.770 -15.569 1.00 87.62 83 ALA A N 1
ATOM 581 C CA . ALA A 1 83 ? 5.389 4.157 -16.707 1.00 87.62 83 ALA A CA 1
ATOM 582 C C . ALA A 1 83 ? 6.371 5.106 -17.414 1.00 87.62 83 ALA A C 1
ATOM 584 O O . ALA A 1 83 ? 7.230 4.630 -18.157 1.00 87.62 83 ALA A O 1
ATOM 585 N N . ALA A 1 84 ? 6.262 6.421 -17.189 1.00 87.88 84 ALA A N 1
ATOM 586 C CA . ALA A 1 84 ? 7.165 7.418 -17.754 1.00 87.88 84 ALA A CA 1
ATOM 587 C C . ALA A 1 84 ? 8.448 7.619 -16.926 1.00 87.88 84 ALA A C 1
ATOM 589 O O . ALA A 1 84 ? 9.337 8.342 -17.374 1.00 87.88 84 ALA A O 1
ATOM 590 N N . ARG A 1 85 ? 8.552 7.003 -15.736 1.00 84.31 85 ARG A N 1
ATOM 591 C CA . ARG A 1 85 ? 9.676 7.188 -14.804 1.00 84.31 85 ARG A CA 1
ATOM 592 C C . ARG A 1 85 ? 10.477 5.909 -14.603 1.00 84.31 85 ARG A C 1
ATOM 594 O O . ARG A 1 85 ? 10.028 4.954 -13.957 1.00 84.31 85 ARG A O 1
ATOM 601 N N . ASP A 1 86 ? 11.710 5.936 -15.092 1.00 83.75 86 ASP A N 1
ATOM 602 C CA . ASP A 1 86 ? 12.683 4.864 -14.876 1.00 83.75 86 ASP A CA 1
ATOM 603 C C . ASP A 1 86 ? 13.609 5.164 -13.682 1.00 83.75 86 ASP A C 1
ATOM 605 O O . ASP A 1 86 ? 14.171 4.244 -13.091 1.00 83.75 86 ASP A O 1
ATOM 609 N N . GLU A 1 87 ? 13.743 6.422 -13.269 1.00 86.25 87 GLU A N 1
ATOM 610 C CA . GLU A 1 87 ? 14.502 6.845 -12.094 1.00 86.25 87 GLU A CA 1
ATOM 611 C C . GLU A 1 87 ? 13.790 6.538 -10.762 1.00 86.25 87 GLU A C 1
ATOM 613 O O . GLU A 1 87 ? 12.624 6.137 -10.716 1.00 86.25 87 GLU A O 1
ATOM 618 N N . ALA A 1 88 ? 14.517 6.693 -9.650 1.00 85.00 88 ALA A N 1
ATOM 619 C CA . ALA A 1 88 ? 13.940 6.552 -8.318 1.00 85.00 88 ALA A CA 1
ATOM 620 C C . ALA A 1 88 ? 13.071 7.769 -7.975 1.00 85.00 88 ALA A C 1
ATOM 622 O O . ALA A 1 88 ? 13.478 8.909 -8.202 1.00 85.00 88 ALA A O 1
ATOM 623 N N . TYR A 1 89 ? 11.895 7.538 -7.395 1.00 84.56 89 TYR A N 1
ATOM 624 C CA . TYR A 1 89 ? 10.994 8.612 -6.981 1.00 84.56 89 TYR A CA 1
ATOM 625 C C . TYR A 1 89 ? 10.082 8.180 -5.831 1.00 84.56 89 TYR A C 1
ATOM 627 O O . TYR A 1 89 ? 9.828 6.995 -5.628 1.00 84.56 89 TYR A O 1
ATOM 635 N N . THR A 1 90 ? 9.549 9.158 -5.102 1.00 84.62 90 THR A N 1
ATOM 636 C CA . THR A 1 90 ? 8.521 8.933 -4.080 1.00 84.62 90 THR A CA 1
ATOM 637 C C . THR A 1 90 ? 7.166 9.370 -4.618 1.00 84.62 90 THR A C 1
ATOM 639 O O . THR A 1 90 ? 7.053 10.419 -5.251 1.00 84.62 90 THR A O 1
ATOM 642 N N . SER A 1 91 ? 6.134 8.567 -4.371 1.00 83.94 91 SER A N 1
ATOM 643 C CA . SER A 1 91 ? 4.741 8.908 -4.677 1.00 83.94 91 SER A CA 1
ATOM 644 C C . SER A 1 91 ? 3.898 8.896 -3.412 1.00 83.94 91 SER A C 1
ATOM 646 O O . SER A 1 91 ? 4.039 7.986 -2.598 1.00 83.94 91 SER A O 1
ATOM 648 N N . THR A 1 92 ? 3.024 9.888 -3.267 1.00 84.50 92 THR A N 1
ATOM 649 C CA . THR A 1 92 ? 2.097 10.011 -2.138 1.00 84.50 92 THR A CA 1
ATOM 650 C C . THR A 1 92 ? 0.692 9.657 -2.601 1.00 84.50 92 THR A C 1
ATOM 652 O O . THR A 1 92 ? 0.213 10.192 -3.600 1.00 84.50 92 THR A O 1
ATOM 655 N N . HIS A 1 93 ? 0.022 8.784 -1.857 1.00 84.38 93 HIS A N 1
ATOM 656 C CA . HIS A 1 93 ? -1.306 8.269 -2.176 1.00 84.38 93 HIS A CA 1
ATOM 657 C C . HIS A 1 93 ? -2.270 8.561 -1.043 1.00 84.38 93 HIS A C 1
ATOM 659 O O . HIS A 1 93 ? -1.911 8.457 0.129 1.00 84.38 93 HIS A O 1
ATOM 665 N N . ARG A 1 94 ? -3.500 8.928 -1.400 1.00 83.19 94 ARG A N 1
ATOM 666 C CA . ARG A 1 94 ? -4.582 9.186 -0.452 1.00 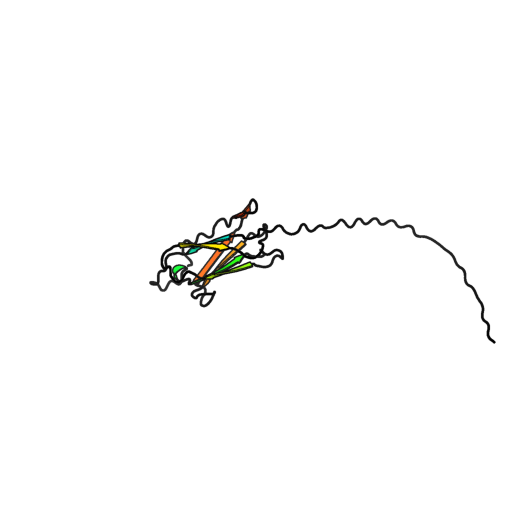83.19 94 ARG A CA 1
ATOM 667 C C . ARG A 1 94 ? -5.491 7.968 -0.364 1.00 83.19 94 ARG A C 1
ATOM 669 O O . ARG A 1 94 ? -5.872 7.408 -1.385 1.00 83.19 94 ARG A O 1
ATOM 676 N N . ILE A 1 95 ? -5.863 7.616 0.856 1.00 85.12 95 ILE A N 1
ATOM 677 C CA . ILE A 1 95 ? -6.871 6.607 1.163 1.00 85.12 95 ILE A CA 1
ATOM 678 C C . ILE A 1 95 ? -8.232 7.305 1.143 1.00 85.12 95 ILE A C 1
ATOM 680 O O . ILE A 1 95 ? -8.405 8.360 1.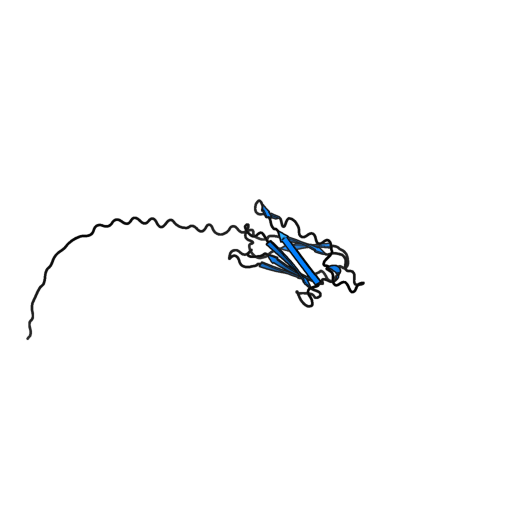765 1.00 85.12 95 ILE A O 1
ATOM 684 N N . ALA A 1 96 ? -9.163 6.772 0.352 1.00 87.31 96 ALA A N 1
ATOM 685 C CA . ALA A 1 96 ? -10.480 7.372 0.166 1.00 87.31 96 ALA A CA 1
ATOM 686 C C . ALA A 1 96 ? -11.398 7.082 1.359 1.00 87.31 96 ALA A C 1
ATOM 688 O O . ALA A 1 96 ? -12.221 7.918 1.733 1.00 87.31 96 ALA A O 1
ATOM 689 N N . GLU A 1 97 ? -11.226 5.908 1.952 1.00 86.44 97 GLU A N 1
ATOM 690 C CA . GLU A 1 97 ? -11.986 5.400 3.076 1.00 86.44 97 GLU A CA 1
ATOM 691 C C . GLU A 1 97 ? -11.499 6.007 4.404 1.00 86.44 97 GLU A C 1
ATOM 693 O O . GLU A 1 97 ? -10.298 6.243 4.584 1.00 86.44 97 GLU A O 1
ATOM 698 N N . PRO A 1 98 ? -12.406 6.225 5.372 1.00 85.06 98 PRO A N 1
ATOM 699 C CA . PRO A 1 98 ? -12.022 6.533 6.743 1.00 85.06 98 PRO A CA 1
ATOM 700 C C . PRO A 1 98 ? -11.202 5.387 7.346 1.00 85.06 98 PRO A C 1
ATOM 702 O O . PRO A 1 98 ? -11.630 4.232 7.329 1.00 85.06 98 PRO A O 1
ATOM 705 N N . VAL A 1 99 ? -10.044 5.712 7.922 1.00 83.69 99 VAL A N 1
ATOM 706 C CA . VAL A 1 99 ? -9.125 4.724 8.507 1.00 83.69 99 VAL A CA 1
ATOM 707 C C . VAL A 1 99 ? -9.224 4.751 10.026 1.00 83.69 99 VAL A C 1
ATOM 709 O O . VAL A 1 99 ? -9.073 5.811 10.632 1.00 83.69 99 VAL A O 1
ATOM 712 N N . LEU A 1 100 ? -9.445 3.603 10.665 1.00 84.12 100 LEU A N 1
ATOM 713 C CA . LEU A 1 100 ? -9.435 3.462 12.120 1.00 84.12 100 LEU A CA 1
ATOM 714 C C . LEU A 1 100 ? -8.124 3.958 12.713 1.00 84.12 100 LEU A C 1
ATOM 716 O O . LEU A 1 100 ? -7.057 3.590 12.245 1.00 84.12 100 LEU A O 1
ATOM 720 N N . VAL A 1 101 ? -8.174 4.697 13.819 1.00 78.88 101 VAL A N 1
ATOM 721 C CA . VAL A 1 101 ? -6.946 5.073 14.545 1.00 78.88 101 VAL A CA 1
ATOM 722 C C . VAL A 1 101 ? -6.278 3.884 15.245 1.00 78.88 101 VAL A C 1
ATOM 724 O O . VAL A 1 101 ? -5.118 3.969 15.631 1.00 78.88 101 VAL A O 1
ATOM 727 N N . SER A 1 102 ? -7.013 2.788 15.450 1.00 78.31 102 SER A N 1
ATOM 728 C CA . SER A 1 102 ? -6.557 1.602 16.181 1.00 78.31 102 SER A CA 1
ATOM 729 C C . SER A 1 102 ? -5.878 0.550 15.305 1.00 78.31 102 SER A C 1
ATOM 731 O O . SER A 1 102 ? -5.315 -0.405 15.847 1.00 78.31 102 SER A O 1
ATOM 733 N N . PHE A 1 103 ? -5.921 0.687 13.975 1.00 80.12 103 PHE A N 1
ATOM 734 C CA . PHE A 1 103 ? -5.200 -0.232 13.099 1.00 80.12 103 PHE A CA 1
ATOM 735 C C . PHE A 1 103 ? -3.687 -0.042 13.269 1.00 80.12 103 PHE A C 1
ATOM 737 O O . PHE A 1 103 ? -3.197 1.055 13.539 1.00 80.12 103 PHE A O 1
ATOM 744 N N . ASN A 1 104 ? -2.936 -1.126 13.119 1.00 78.50 104 ASN A N 1
ATOM 745 C CA . ASN A 1 104 ? -1.509 -1.127 13.429 1.00 78.50 104 ASN A CA 1
ATOM 746 C C . ASN A 1 104 ? -0.663 -1.919 12.433 1.00 78.50 104 ASN A C 1
ATOM 748 O O . ASN A 1 104 ? 0.541 -2.046 12.646 1.00 78.50 104 ASN A O 1
ATOM 752 N N . ALA A 1 105 ? -1.258 -2.440 11.358 1.00 82.19 105 ALA A N 1
ATOM 753 C CA . ALA A 1 105 ? -0.564 -3.294 10.408 1.00 82.19 105 ALA A CA 1
ATOM 754 C C . ALA A 1 105 ? -0.922 -2.947 8.962 1.00 82.19 105 ALA A C 1
ATOM 756 O O . ALA A 1 105 ? -2.091 -2.805 8.594 1.00 82.19 105 ALA A O 1
ATOM 757 N N . LEU A 1 106 ? 0.118 -2.859 8.140 1.00 84.31 106 LEU A N 1
ATOM 758 C CA . LEU A 1 106 ? 0.045 -2.654 6.703 1.00 84.31 106 LEU A CA 1
ATOM 759 C C . LEU A 1 106 ? 0.912 -3.700 6.008 1.00 84.31 106 LEU A C 1
ATOM 761 O O . LEU A 1 106 ? 2.011 -4.021 6.462 1.00 84.31 106 LEU A O 1
ATOM 765 N N . THR A 1 107 ? 0.428 -4.204 4.881 1.00 86.50 107 THR A N 1
ATOM 766 C CA . THR A 1 107 ? 1.188 -5.067 3.972 1.00 86.50 107 THR A CA 1
ATOM 767 C C . THR A 1 107 ? 1.190 -4.457 2.580 1.00 86.50 107 THR A C 1
ATOM 769 O O . THR A 1 107 ? 0.201 -3.861 2.172 1.00 86.50 107 THR A O 1
ATOM 772 N N . ALA A 1 108 ? 2.294 -4.584 1.855 1.00 86.25 108 ALA A N 1
ATOM 773 C CA . ALA A 1 108 ? 2.413 -4.181 0.463 1.00 86.25 108 ALA A CA 1
ATOM 774 C C . ALA A 1 108 ? 2.860 -5.386 -0.364 1.00 86.25 108 ALA A C 1
ATOM 776 O O . ALA A 1 108 ? 3.831 -6.048 -0.004 1.00 86.25 108 ALA A O 1
ATOM 777 N N . THR A 1 109 ? 2.167 -5.672 -1.461 1.00 88.00 109 THR A N 1
ATOM 778 C CA . THR A 1 109 ? 2.524 -6.735 -2.414 1.00 88.00 109 THR A CA 1
ATOM 779 C C . THR A 1 109 ? 2.842 -6.097 -3.751 1.00 88.00 109 THR A C 1
ATOM 781 O O . THR A 1 109 ? 2.044 -5.308 -4.238 1.00 88.00 109 THR A O 1
ATOM 784 N N . PHE A 1 110 ? 3.991 -6.418 -4.332 1.00 86.88 110 PHE A N 1
ATOM 785 C CA . PHE A 1 110 ? 4.487 -5.844 -5.578 1.00 86.88 110 PHE A CA 1
ATOM 786 C C . PHE A 1 110 ? 4.342 -6.847 -6.706 1.00 86.88 110 PHE A C 1
ATOM 788 O O . PHE A 1 110 ? 4.644 -8.029 -6.532 1.00 86.88 110 PHE A O 1
ATOM 795 N N . TYR A 1 111 ? 3.937 -6.353 -7.868 1.00 89.00 111 TYR A N 1
ATOM 796 C CA . TYR A 1 111 ? 3.566 -7.176 -9.006 1.00 89.00 111 TYR A CA 1
ATOM 797 C C . TYR A 1 111 ? 4.361 -6.801 -10.253 1.00 89.00 111 TYR A C 1
ATOM 799 O O . TYR A 1 111 ? 4.712 -5.634 -10.466 1.00 89.00 111 TYR A O 1
ATOM 807 N N . ALA A 1 112 ? 4.654 -7.810 -11.072 1.00 87.75 112 ALA A N 1
ATOM 808 C CA . ALA A 1 112 ? 5.417 -7.664 -12.305 1.00 87.75 112 ALA A CA 1
ATOM 809 C C . ALA A 1 112 ? 4.669 -6.868 -13.386 1.00 87.75 112 ALA A C 1
ATOM 811 O O . ALA A 1 112 ? 5.318 -6.292 -14.258 1.00 87.75 112 ALA A O 1
ATOM 812 N N . GLU A 1 113 ? 3.336 -6.816 -13.344 1.00 89.75 113 GLU A N 1
ATOM 813 C CA . GLU A 1 113 ? 2.507 -6.092 -14.314 1.00 89.75 113 GLU A CA 1
ATOM 814 C C 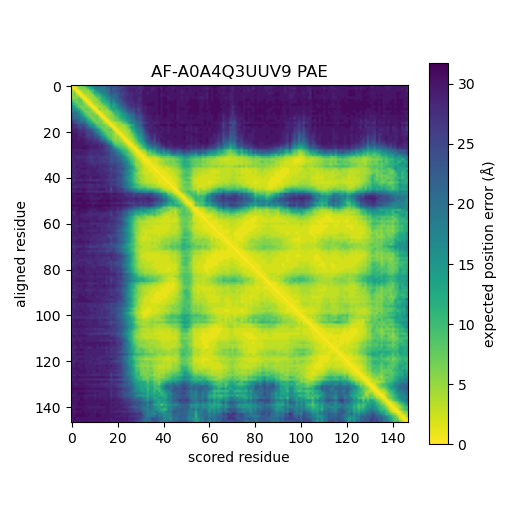. GLU A 1 113 ? 1.698 -4.969 -13.641 1.00 89.75 113 GLU A C 1
ATOM 816 O O . GLU A 1 113 ? 1.581 -4.926 -12.409 1.00 89.75 113 GLU A O 1
ATOM 821 N N . PRO A 1 114 ? 1.165 -4.016 -14.427 1.00 91.38 114 PRO A N 1
ATOM 822 C CA . PRO A 1 114 ? 0.234 -3.012 -13.926 1.00 91.38 114 PRO A CA 1
ATOM 823 C C . PRO A 1 114 ? -1.018 -3.628 -13.288 1.00 91.38 114 PRO A C 1
ATOM 825 O O . PRO A 1 114 ? -1.385 -4.773 -13.556 1.00 91.38 114 PRO A O 1
ATOM 828 N N . SER A 1 115 ? -1.683 -2.844 -12.445 1.00 92.75 115 SER A N 1
ATOM 829 C CA . SER A 1 115 ? -2.980 -3.145 -11.836 1.00 92.75 115 SER A CA 1
ATOM 830 C C . SER A 1 115 ? -3.029 -4.460 -11.045 1.00 92.75 115 SER A C 1
ATOM 832 O O . SER A 1 115 ? -4.082 -5.076 -10.907 1.00 92.75 115 SER A O 1
ATOM 834 N N . GLY A 1 116 ? -1.889 -4.886 -10.496 1.00 89.00 116 GLY A N 1
ATOM 835 C CA . GLY A 1 116 ? -1.775 -6.078 -9.656 1.00 89.00 116 GLY A CA 1
ATOM 836 C C . GLY A 1 116 ? -1.664 -7.376 -10.451 1.00 89.00 116 GLY A C 1
ATOM 837 O O . GLY A 1 116 ? -1.848 -8.452 -9.887 1.00 89.00 116 GLY A O 1
ATOM 838 N N . GLY A 1 117 ? -1.403 -7.282 -11.756 1.00 88.75 117 GLY A N 1
ATOM 839 C CA . GLY A 1 117 ? -1.257 -8.429 -12.643 1.00 88.75 117 GLY A CA 1
ATOM 840 C C . GLY A 1 117 ? 0.114 -9.106 -12.572 1.00 88.75 117 GLY A C 1
ATOM 841 O O . GLY A 1 117 ? 1.103 -8.559 -12.083 1.00 88.75 117 GLY A O 1
ATOM 842 N N . GLY A 1 118 ? 0.196 -10.300 -13.149 1.00 86.88 118 GLY A N 1
ATOM 843 C CA . GLY A 1 118 ? 1.444 -11.048 -13.254 1.00 86.88 118 GLY A CA 1
ATOM 844 C C . GLY A 1 118 ? 1.946 -11.627 -11.928 1.00 86.88 118 GLY A C 1
ATOM 845 O O . GLY A 1 118 ? 1.213 -11.784 -10.951 1.00 86.88 118 GLY A O 1
ATOM 846 N N . ALA A 1 119 ? 3.223 -12.008 -11.917 1.00 85.62 119 ALA A N 1
ATOM 847 C CA . ALA A 1 119 ? 3.851 -12.630 -10.757 1.00 85.62 119 ALA A CA 1
ATOM 848 C C . ALA A 1 119 ? 4.101 -11.621 -9.627 1.00 85.62 119 ALA A C 1
ATOM 850 O O . ALA A 1 119 ? 4.404 -10.450 -9.871 1.00 85.62 119 ALA A O 1
ATOM 851 N N . ILE A 1 120 ? 4.045 -12.105 -8.386 1.00 86.69 120 ILE A N 1
ATOM 852 C CA . ILE A 1 120 ? 4.501 -11.346 -7.220 1.00 86.69 120 ILE A CA 1
ATOM 853 C C . ILE A 1 120 ? 6.029 -11.272 -7.265 1.00 86.69 120 ILE A C 1
ATOM 855 O O . ILE A 1 120 ? 6.704 -12.298 -7.299 1.00 86.69 120 ILE A O 1
ATOM 859 N N . VAL A 1 121 ? 6.557 -10.051 -7.234 1.00 82.69 121 VAL A N 1
ATOM 860 C CA . VAL A 1 121 ? 8.002 -9.747 -7.279 1.00 82.69 121 VAL A CA 1
ATOM 861 C C . VAL A 1 121 ? 8.531 -9.222 -5.941 1.00 82.69 121 VAL A C 1
ATOM 863 O O . VAL A 1 121 ? 9.719 -8.963 -5.768 1.00 82.69 121 VAL A O 1
ATOM 866 N N . GLY A 1 122 ? 7.648 -9.049 -4.957 1.00 78.06 122 GLY A N 1
ATOM 867 C CA . GLY A 1 122 ? 8.050 -8.681 -3.608 1.00 78.06 122 GLY A CA 1
ATOM 868 C C . GLY A 1 122 ? 6.874 -8.466 -2.671 1.00 78.06 122 GLY A C 1
ATOM 869 O O . GLY A 1 122 ? 5.751 -8.205 -3.096 1.00 78.06 122 GLY A O 1
ATOM 870 N N . THR A 1 123 ? 7.150 -8.537 -1.375 1.00 81.69 123 THR A N 1
ATOM 871 C CA . THR A 1 123 ? 6.202 -8.183 -0.317 1.00 81.69 123 THR A CA 1
ATOM 872 C C . THR A 1 123 ? 6.912 -7.392 0.771 1.00 81.69 123 THR A C 1
ATOM 874 O O . THR A 1 123 ? 8.070 -7.675 1.078 1.00 81.69 123 THR A O 1
ATOM 877 N N . ALA A 1 124 ? 6.213 -6.452 1.393 1.00 74.88 124 ALA A N 1
ATOM 878 C CA . ALA A 1 124 ? 6.674 -5.705 2.555 1.00 74.88 124 ALA A CA 1
ATOM 879 C C . ALA A 1 124 ? 5.566 -5.625 3.610 1.00 74.88 124 ALA A C 1
ATOM 881 O O . ALA A 1 124 ? 4.380 -5.730 3.298 1.00 74.88 124 ALA A O 1
ATOM 882 N N . SER A 1 125 ? 5.948 -5.421 4.865 1.00 75.88 125 SER A N 1
ATOM 883 C CA . SER A 1 125 ? 5.018 -5.209 5.973 1.00 75.88 125 SER A CA 1
ATOM 884 C C . SER A 1 125 ? 5.544 -4.117 6.888 1.00 75.88 125 SER A C 1
ATOM 886 O O . SER A 1 125 ? 6.747 -4.068 7.144 1.00 75.88 125 SER A O 1
ATOM 888 N N . ALA A 1 126 ? 4.652 -3.279 7.403 1.00 70.12 126 ALA A N 1
ATOM 889 C CA . ALA A 1 126 ? 4.989 -2.197 8.315 1.00 70.12 126 ALA A CA 1
ATOM 890 C C . ALA A 1 126 ? 3.983 -2.124 9.468 1.00 70.12 126 ALA A C 1
ATOM 892 O O . ALA A 1 126 ? 2.792 -2.401 9.292 1.00 70.12 126 ALA A O 1
ATOM 893 N N . SER A 1 127 ? 4.475 -1.714 10.636 1.00 67.44 127 SER A N 1
ATOM 894 C CA . SER A 1 127 ? 3.625 -1.346 11.766 1.00 67.44 127 SER A CA 1
ATOM 895 C C . SER A 1 127 ? 3.209 0.115 11.644 1.00 67.44 127 SER A C 1
ATOM 897 O O . SER A 1 127 ? 4.024 0.973 11.296 1.00 67.44 127 SER A O 1
ATOM 899 N N . VAL A 1 128 ? 1.950 0.407 11.953 1.00 69.62 128 VAL A N 1
ATOM 900 C CA . VAL A 1 128 ? 1.398 1.763 11.888 1.00 69.62 128 VAL A CA 1
ATOM 901 C C . VAL A 1 128 ? 1.204 2.327 13.284 1.00 69.62 128 VAL A C 1
ATOM 903 O O . VAL A 1 128 ? 0.716 1.630 14.171 1.00 69.62 128 VAL A O 1
ATOM 906 N N . ASN A 1 129 ? 1.571 3.597 13.463 1.00 64.44 129 ASN A N 1
ATOM 907 C CA . ASN A 1 129 ? 1.239 4.353 14.657 1.00 64.44 129 ASN A CA 1
ATOM 908 C C . ASN A 1 129 ? 0.384 5.568 14.281 1.00 64.44 129 ASN A C 1
ATOM 910 O O . ASN A 1 129 ? 0.778 6.396 13.456 1.00 64.44 129 ASN A O 1
ATOM 914 N N . VAL A 1 130 ? -0.787 5.691 14.896 1.00 61.81 130 VAL A N 1
ATOM 915 C CA . VAL A 1 130 ? -1.677 6.833 14.683 1.00 61.81 130 VAL A CA 1
ATOM 916 C C . VAL A 1 130 ? -1.537 7.778 15.867 1.00 61.81 130 VAL A C 1
ATOM 918 O O . VAL A 1 130 ? -1.921 7.452 16.987 1.00 61.81 130 VAL A O 1
ATOM 921 N N . ALA A 1 131 ? -0.969 8.960 15.625 1.00 57.00 131 ALA A N 1
ATOM 922 C CA . ALA A 1 131 ? -0.722 9.961 16.658 1.00 57.00 131 ALA A CA 1
ATOM 923 C C . ALA A 1 131 ? -1.369 11.294 16.268 1.00 57.00 131 ALA A C 1
ATOM 925 O O . ALA A 1 131 ? -1.182 11.787 15.157 1.00 57.00 131 ALA A O 1
ATOM 926 N N . ASN A 1 132 ? -2.114 11.905 17.194 1.00 54.56 132 ASN A N 1
ATOM 927 C CA . ASN A 1 132 ? -2.730 13.230 17.024 1.00 54.56 132 ASN A CA 1
ATOM 928 C C . ASN A 1 132 ? -3.617 13.362 15.767 1.00 54.56 132 ASN A C 1
ATOM 930 O O . ASN A 1 132 ? -3.557 14.375 15.071 1.00 54.56 132 ASN A O 1
ATOM 934 N N . GLY A 1 133 ? -4.395 12.323 15.431 1.00 50.06 133 GLY A N 1
ATOM 935 C CA . GLY A 1 133 ? -5.249 12.311 14.231 1.00 50.06 133 GLY A CA 1
ATOM 936 C C . GLY A 1 133 ? -4.474 12.300 12.909 1.00 50.06 133 GLY A C 1
ATOM 937 O O . GLY A 1 133 ? -5.066 12.444 11.845 1.00 50.06 133 GLY A O 1
ATOM 938 N N . LYS A 1 134 ? -3.148 12.131 12.964 1.00 50.34 134 LYS A N 1
ATOM 939 C CA . LYS A 1 134 ? -2.287 11.946 11.804 1.00 50.34 134 LYS A CA 1
ATOM 940 C C . LYS A 1 134 ? -1.842 10.496 11.749 1.00 50.34 134 LYS A C 1
ATOM 942 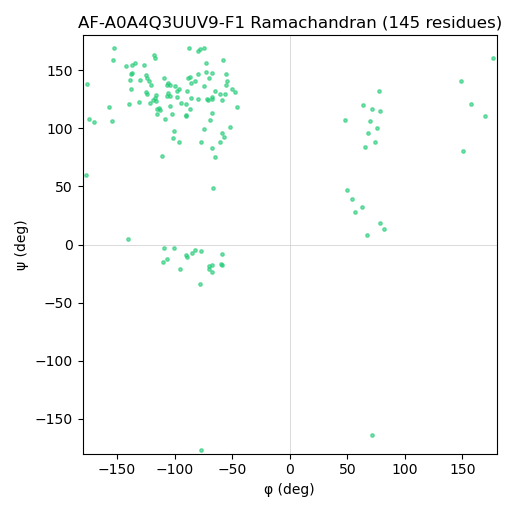O O . LYS A 1 134 ? -1.307 9.943 12.713 1.00 50.34 134 LYS A O 1
ATOM 947 N N . LEU A 1 135 ? -2.057 9.895 10.588 1.00 53.34 135 LEU A N 1
ATOM 948 C CA . LEU A 1 135 ? -1.480 8.609 10.253 1.00 53.34 135 LEU A CA 1
ATOM 949 C C . LEU A 1 135 ? 0.028 8.819 10.078 1.00 53.34 135 LEU A C 1
ATOM 951 O O . LEU A 1 135 ? 0.450 9.443 9.106 1.00 53.34 135 LEU A O 1
ATOM 955 N N . ASN A 1 136 ? 0.840 8.348 11.023 1.00 53.25 136 ASN A N 1
ATOM 956 C CA . ASN A 1 136 ? 2.272 8.240 10.798 1.00 53.25 136 ASN A CA 1
ATOM 957 C C . ASN A 1 136 ? 2.563 6.776 10.480 1.00 53.25 136 ASN A C 1
ATOM 959 O O . ASN A 1 136 ? 2.756 5.936 11.363 1.00 53.25 136 ASN A O 1
ATOM 963 N N . LEU A 1 137 ? 2.534 6.457 9.186 1.00 55.09 137 LEU A N 1
ATOM 964 C CA . LEU A 1 137 ? 3.075 5.205 8.677 1.00 55.09 137 LEU A CA 1
ATOM 965 C C . LEU A 1 137 ? 4.585 5.290 8.872 1.00 55.09 137 LEU A C 1
ATOM 967 O O . LEU A 1 137 ? 5.305 5.727 7.982 1.00 55.09 137 LEU A O 1
ATOM 971 N N . ALA A 1 138 ? 5.035 4.958 10.084 1.00 37.34 138 ALA A N 1
ATOM 972 C CA . ALA A 1 138 ? 6.357 5.298 10.599 1.00 37.34 138 ALA A CA 1
ATOM 973 C C . ALA A 1 138 ? 7.520 4.748 9.751 1.00 37.34 138 ALA A C 1
ATOM 975 O O . ALA A 1 138 ? 8.668 5.107 9.991 1.00 37.34 138 ALA A O 1
ATOM 976 N N . SER A 1 139 ? 7.251 3.904 8.751 1.00 41.72 139 SER A N 1
ATOM 977 C CA . SER A 1 139 ? 7.957 3.922 7.462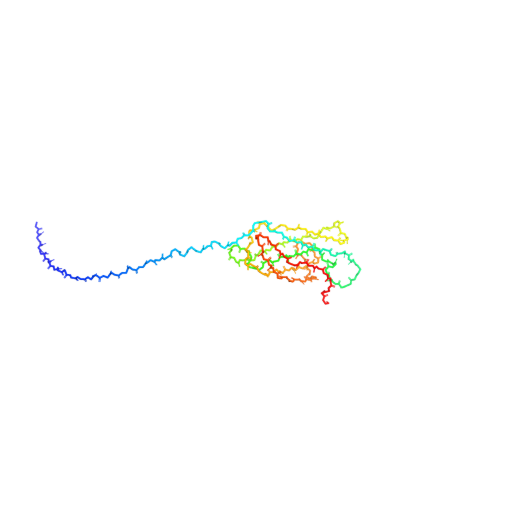 1.00 41.72 139 SER A CA 1
ATOM 978 C C . SER A 1 139 ? 7.362 2.897 6.491 1.00 41.72 139 SER A C 1
ATOM 980 O O . SER A 1 139 ? 7.141 1.747 6.858 1.00 41.72 139 SER A O 1
ATOM 982 N N . LEU A 1 140 ? 7.203 3.272 5.218 1.00 43.41 140 LEU A N 1
ATOM 983 C CA . LEU A 1 140 ? 7.409 2.339 4.105 1.00 43.41 140 LEU A CA 1
ATOM 984 C C . LEU A 1 140 ? 8.677 2.785 3.362 1.00 43.41 140 LEU A C 1
ATOM 986 O O . LEU A 1 140 ? 8.621 3.427 2.318 1.00 43.41 140 LEU A O 1
ATOM 990 N N . VAL A 1 141 ? 9.843 2.489 3.942 1.00 43.59 141 VAL A N 1
ATOM 991 C CA . VAL A 1 141 ? 11.137 2.676 3.268 1.00 43.59 141 VAL A CA 1
ATOM 992 C C . VAL A 1 141 ? 11.470 1.386 2.529 1.00 43.59 141 VAL A C 1
ATOM 994 O O . VAL A 1 141 ? 11.751 0.362 3.150 1.00 43.59 141 VAL A O 1
ATOM 997 N N . ILE A 1 142 ? 11.449 1.430 1.198 1.00 44.78 142 ILE A N 1
ATOM 998 C CA . ILE A 1 142 ? 11.792 0.285 0.352 1.00 44.78 142 ILE A CA 1
ATOM 999 C C . ILE A 1 142 ? 13.259 0.409 -0.074 1.00 44.78 142 ILE A C 1
ATOM 1001 O O . ILE A 1 142 ? 13.572 0.963 -1.124 1.00 44.78 142 ILE A O 1
ATOM 1005 N N . ASN A 1 143 ? 14.160 -0.128 0.751 1.00 36.75 143 ASN A N 1
ATOM 1006 C CA . ASN A 1 143 ? 15.551 -0.395 0.379 1.00 36.75 143 ASN A CA 1
ATOM 1007 C C . ASN A 1 143 ? 15.704 -1.906 0.146 1.00 36.75 143 ASN A C 1
ATOM 1009 O O . ASN A 1 143 ? 15.417 -2.713 1.029 1.00 36.75 143 ASN A O 1
ATOM 1013 N N . GLY A 1 144 ? 16.081 -2.296 -1.072 1.00 34.06 144 GLY A N 1
ATOM 1014 C CA . GLY A 1 144 ? 15.995 -3.680 -1.538 1.00 34.06 144 GLY A CA 1
ATOM 1015 C C . GLY A 1 144 ? 16.940 -4.668 -0.841 1.00 34.06 144 GLY A C 1
ATOM 1016 O O . GLY A 1 144 ? 18.155 -4.498 -0.864 1.00 34.06 144 GLY A O 1
ATOM 1017 N N . LYS A 1 145 ? 16.367 -5.762 -0.329 1.00 32.50 145 LYS A N 1
ATOM 1018 C CA . LYS A 1 145 ? 16.586 -7.132 -0.835 1.00 32.50 145 LYS A CA 1
ATOM 1019 C C . LYS A 1 145 ? 15.389 -8.004 -0.436 1.00 32.50 145 LYS A C 1
ATOM 1021 O O . LYS A 1 145 ? 15.148 -8.210 0.750 1.00 32.50 145 LYS A O 1
ATOM 1026 N N . VAL A 1 146 ? 14.671 -8.535 -1.423 1.00 35.03 146 VAL A N 1
ATOM 1027 C CA . VAL A 1 146 ? 13.904 -9.779 -1.256 1.00 35.03 146 VAL A CA 1
ATOM 1028 C C . VAL A 1 146 ? 14.795 -10.875 -1.837 1.00 35.03 146 VAL A C 1
ATOM 1030 O O . VAL A 1 146 ? 15.421 -10.632 -2.865 1.00 35.03 146 VAL A O 1
ATOM 1033 N N . LYS A 1 147 ? 14.946 -11.961 -1.071 1.00 39.69 147 LYS A N 1
ATOM 1034 C CA . LYS A 1 147 ? 15.989 -12.995 -1.184 1.00 39.69 147 LYS A CA 1
ATOM 1035 C C . LYS A 1 147 ? 16.343 -13.421 -2.602 1.00 39.69 147 LYS A C 1
ATOM 1037 O O . LYS A 1 147 ? 15.401 -13.742 -3.352 1.00 39.69 147 LYS A O 1
#

Solvent-accessible surface area (backbone atoms only — not comparable to full-atom values): 9055 Å² total; per-residue (Å²): 136,85,91,87,88,87,90,87,88,81,83,88,83,89,82,94,74,90,77,86,74,86,75,69,81,78,71,73,69,73,73,60,60,32,73,64,40,61,49,62,45,50,44,58,44,52,53,90,81,68,90,72,59,30,67,38,52,40,26,10,30,39,38,35,32,50,42,17,31,83,86,51,44,66,43,75,48,79,44,65,52,63,89,90,58,53,63,63,48,76,48,78,47,72,41,87,59,49,32,32,53,82,33,42,43,35,37,36,41,25,8,50,26,58,86,63,32,76,56,79,32,44,73,50,74,34,62,39,48,56,53,94,85,38,67,40,65,79,52,61,78,66,74,92,78,72,134

Nearest PDB structures (foldseek):
  3s8w-assembly3_C  TM=4.258E-01  e=7.156E-01  Homo sapiens
  4hsa-assembly2_F  TM=4.363E-01  e=1.655E+00  Homo sapiens
  7uwm-assembly1_C  TM=3.933E-01  e=1.468E+00  Homo sapiens
  8d7r-assembly1_B  TM=4.708E-01  e=6.564E+00  Homo sapiens
  6nmy-assembly1_F  TM=3.278E-01  e=8.340E+00  Homo sapiens

Secondary structure (DSSP, 8-state):
----------------------------PPPPEETT-EEEEEEPPP--S-S---GGG-SEEEEEETT-STTSPPEEEEEE--TT--S-EEEEEE--SPEETT--EEEEEEESSGGG-S-EEEEEEEE-EEETTEEE-----------

pLDDT: mean 70.63, std 18.8, range [32.5, 94.38]